Protein AF-A0A2N7Q8S8-F1 (afdb_monomer_lite)

Foldseek 3Di:
DVVVVVVVVVVVVVVVVVLLVCLCCVQQQQVVQVVVVHQDPAPQQCPDDPRDADSNRSRGNYHHVVRVVVVLVVVVVVCVVVVNPPNPVVVVVVVVVVD

pLDDT: mean 70.61, std 7.16, range [45.5, 86.5]

Radius of gyration: 17.42 Å; chains: 1; bounding box: 40×32×51 Å

Sequence (99 aa):
MKLRIKRIRFKTEIKRRLIQILAALGFNFDFPSLFQGQVSQWKSKGVCVPALNCYSCPAAVGACPIGSLQNAFNTLRHNLGAGQKKLGFYVVGSLGLIG

Secondary structure (DSSP, 8-state):
-HHHHHHHHHHHHHHHHHHHHHHHHHH---HHHHHHTPPP--GGGGS--SS---TT-TT-S---HHHHHHHHHHHHHHHHHTT-----HHHHHHHHHH-

Structure (mmCIF, N/CA/C/O backbone):
data_AF-A0A2N7Q8S8-F1
#
_entry.id   AF-A0A2N7Q8S8-F1
#
loop_
_atom_site.group_PDB
_atom_site.id
_atom_site.type_symbol
_atom_site.label_atom_id
_atom_site.label_alt_id
_atom_site.label_comp_id
_atom_site.label_asym_id
_atom_site.label_entity_id
_atom_site.label_seq_id
_atom_site.pdbx_PDB_ins_c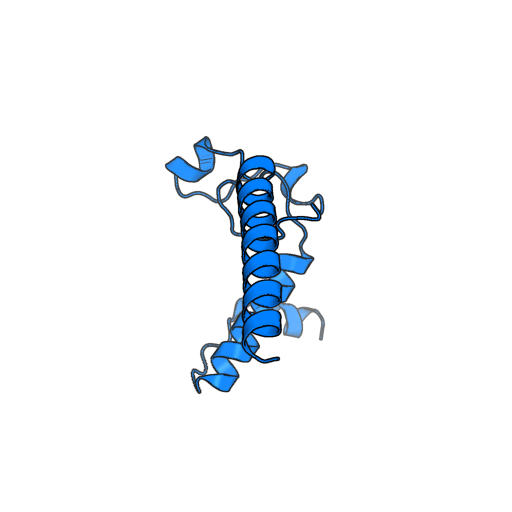ode
_atom_site.Cartn_x
_atom_site.Cartn_y
_atom_site.Cartn_z
_atom_site.occupancy
_atom_site.B_iso_or_equiv
_atom_site.auth_seq_id
_atom_site.auth_comp_id
_atom_site.auth_asym_id
_atom_site.auth_atom_id
_atom_site.pdbx_PDB_model_num
ATOM 1 N N . MET A 1 1 ? -14.296 -1.583 34.945 1.00 57.00 1 MET A N 1
ATOM 2 C CA . MET A 1 1 ? -13.150 -1.169 34.089 1.00 57.00 1 MET A CA 1
ATOM 3 C C . MET A 1 1 ? -13.112 -1.843 32.703 1.00 57.00 1 MET A C 1
ATOM 5 O O . MET A 1 1 ? -13.050 -1.128 31.709 1.00 57.00 1 MET A O 1
ATOM 9 N N . LYS A 1 2 ? -13.230 -3.181 32.587 1.00 55.72 2 LYS A N 1
ATOM 10 C CA . LYS A 1 2 ? -13.208 -3.930 31.298 1.00 55.72 2 LYS A CA 1
ATOM 11 C C . LYS A 1 2 ? -14.217 -3.449 30.232 1.00 55.72 2 LYS A C 1
ATOM 13 O O . LYS A 1 2 ? -13.879 -3.396 29.052 1.00 55.72 2 LYS A O 1
ATOM 18 N N . LEU A 1 3 ? -15.426 -3.045 30.636 1.00 61.50 3 LEU A N 1
ATOM 19 C CA . LEU A 1 3 ? -16.466 -2.525 29.728 1.00 61.50 3 LEU A CA 1
ATOM 20 C C . LEU A 1 3 ? -16.074 -1.195 29.056 1.00 61.50 3 LEU A C 1
ATOM 22 O O . LEU A 1 3 ? -16.353 -0.992 27.877 1.00 61.50 3 LEU A O 1
ATOM 26 N N . ARG A 1 4 ? -15.357 -0.314 29.768 1.00 59.38 4 ARG A N 1
ATOM 27 C CA . ARG A 1 4 ? -14.888 0.979 29.239 1.00 59.38 4 ARG A CA 1
ATOM 28 C C . ARG A 1 4 ? -13.782 0.775 28.197 1.00 59.38 4 ARG A C 1
ATOM 30 O O . ARG A 1 4 ? -13.813 1.413 27.153 1.00 59.38 4 ARG A O 1
ATOM 37 N N . ILE A 1 5 ? -12.887 -0.192 28.423 1.00 63.84 5 ILE A N 1
ATOM 38 C CA . ILE A 1 5 ? -11.814 -0.571 27.485 1.00 63.84 5 ILE A CA 1
ATOM 39 C C . ILE A 1 5 ? -12.383 -1.213 26.210 1.00 63.84 5 ILE A C 1
ATOM 41 O O . ILE A 1 5 ? -11.990 -0.818 25.115 1.00 63.84 5 ILE A O 1
ATOM 45 N N . LYS A 1 6 ? -13.352 -2.141 26.319 1.00 65.25 6 LYS A N 1
ATOM 46 C CA . LYS A 1 6 ? -14.045 -2.706 25.141 1.00 65.25 6 LYS A CA 1
ATOM 47 C C . LYS A 1 6 ? -14.733 -1.616 24.315 1.00 65.25 6 LYS A 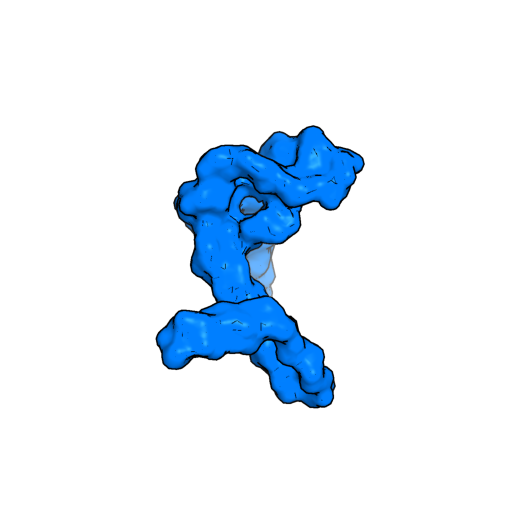C 1
ATOM 49 O O . LYS A 1 6 ? -14.609 -1.620 23.096 1.00 65.25 6 LYS A O 1
ATOM 54 N N . ARG A 1 7 ? -15.401 -0.656 24.966 1.00 60.69 7 ARG A N 1
ATOM 55 C CA . ARG A 1 7 ? -16.095 0.454 24.293 1.00 60.69 7 ARG A CA 1
ATOM 56 C C . ARG A 1 7 ? -15.131 1.431 23.613 1.00 60.69 7 ARG A C 1
ATOM 58 O O . ARG A 1 7 ? -15.406 1.855 22.497 1.00 60.69 7 ARG A O 1
ATOM 65 N N . ILE A 1 8 ? -13.996 1.748 24.244 1.00 65.75 8 ILE A N 1
ATOM 66 C CA . ILE A 1 8 ? -12.931 2.566 23.637 1.00 65.75 8 ILE A CA 1
ATOM 67 C C . ILE A 1 8 ? -12.356 1.849 22.412 1.00 65.75 8 ILE A C 1
ATOM 69 O O . ILE A 1 8 ? -12.326 2.446 21.342 1.00 65.75 8 ILE A O 1
ATOM 73 N N . ARG A 1 9 ? -11.999 0.562 22.546 1.00 66.06 9 ARG A N 1
ATOM 74 C CA . ARG A 1 9 ? -11.441 -0.258 21.460 1.00 66.06 9 ARG A CA 1
ATOM 75 C C . ARG A 1 9 ? -12.425 -0.409 20.290 1.00 66.06 9 ARG A C 1
ATOM 77 O O . ARG A 1 9 ? -12.024 -0.290 19.143 1.00 66.06 9 ARG A O 1
ATOM 84 N N . PHE A 1 10 ? -13.720 -0.588 20.556 1.00 68.56 10 PHE A N 1
ATOM 85 C CA . PHE A 1 10 ? -14.747 -0.658 19.506 1.00 68.56 10 PHE A CA 1
ATOM 86 C C . PHE A 1 10 ? -14.932 0.682 18.772 1.00 68.56 10 PHE A C 1
ATOM 88 O O . PHE A 1 10 ? -15.063 0.718 17.550 1.00 68.56 10 PHE A O 1
ATOM 95 N N . LYS A 1 11 ? -14.880 1.806 19.502 1.00 71.06 11 LYS A N 1
ATOM 96 C CA . LYS A 1 11 ? -15.001 3.152 18.919 1.00 71.06 11 LYS A CA 1
ATOM 97 C C . LYS A 1 11 ? -13.788 3.518 18.052 1.00 71.06 11 LYS A C 1
ATOM 99 O O . LYS A 1 11 ? -13.967 4.171 17.027 1.00 71.06 11 LYS A O 1
ATOM 104 N N . THR A 1 12 ? -12.574 3.102 18.423 1.00 75.56 12 THR A N 1
ATOM 105 C CA . THR A 1 12 ? -11.380 3.262 17.571 1.00 75.56 12 THR A CA 1
ATOM 106 C C . THR A 1 12 ? -11.408 2.348 16.350 1.00 75.56 12 THR A C 1
ATOM 108 O O . THR A 1 12 ? -11.046 2.801 15.267 1.00 75.56 12 THR A O 1
ATOM 111 N N . GLU A 1 13 ? -11.899 1.113 16.475 1.00 78.88 13 GLU A N 1
ATOM 112 C CA . GLU A 1 13 ? -12.026 0.191 15.338 1.00 78.88 13 GLU A CA 1
ATOM 113 C C . GLU A 1 13 ? -12.986 0.702 14.255 1.00 78.88 13 GLU A C 1
ATOM 115 O O . GLU A 1 13 ? -12.658 0.640 13.071 1.00 78.88 13 GLU A O 1
ATOM 120 N N . ILE A 1 14 ? -14.136 1.271 14.633 1.00 83.25 14 ILE A N 1
ATOM 121 C CA . ILE A 1 14 ? -15.080 1.860 13.666 1.00 83.25 14 ILE A CA 1
ATOM 122 C C . ILE A 1 14 ? -14.446 3.041 12.924 1.00 83.25 14 ILE A C 1
ATOM 124 O O . ILE A 1 14 ? -14.547 3.127 11.702 1.00 83.25 14 ILE A O 1
ATOM 128 N N . LYS A 1 15 ? -13.745 3.929 13.642 1.00 80.00 15 LYS A N 1
ATOM 129 C CA . LYS A 1 15 ? -13.037 5.062 13.025 1.00 80.00 15 LYS A CA 1
ATOM 130 C C . LYS A 1 15 ? -11.966 4.591 12.043 1.00 80.00 15 LYS A C 1
ATOM 132 O O . LYS A 1 15 ? -11.877 5.122 10.942 1.00 80.00 15 LYS A O 1
ATOM 137 N N . ARG A 1 16 ? -11.192 3.567 12.418 1.00 78.94 16 ARG A N 1
ATOM 138 C CA . ARG A 1 16 ? -10.171 2.961 11.554 1.00 78.94 16 ARG A CA 1
ATOM 139 C C . ARG A 1 16 ? -10.786 2.382 10.280 1.00 78.94 16 ARG A C 1
ATOM 141 O O . ARG A 1 16 ? -10.286 2.659 9.197 1.00 78.94 16 ARG A O 1
ATOM 148 N N . ARG A 1 17 ? -11.888 1.635 10.398 1.00 81.50 17 ARG A N 1
ATOM 149 C CA . ARG A 1 17 ? -12.608 1.053 9.251 1.00 81.50 17 ARG A CA 1
ATOM 150 C C . ARG A 1 17 ? -13.188 2.116 8.323 1.00 81.50 17 ARG A C 1
ATOM 152 O O . ARG A 1 17 ? -13.080 1.970 7.114 1.00 81.50 17 ARG A O 1
ATOM 159 N N . LEU A 1 18 ? -13.748 3.194 8.873 1.00 86.50 18 LEU A N 1
ATOM 160 C CA . LEU A 1 18 ? -14.243 4.320 8.076 1.00 86.50 18 LEU A CA 1
ATOM 161 C C . LEU A 1 18 ? -13.121 4.974 7.271 1.00 86.50 18 LEU A C 1
ATOM 163 O O . LEU A 1 18 ? -13.269 5.160 6.069 1.00 86.50 18 LEU A O 1
ATOM 167 N N . ILE A 1 19 ? -11.981 5.256 7.907 1.00 81.12 19 ILE A N 1
ATOM 168 C CA . ILE A 1 19 ? -10.814 5.827 7.221 1.00 81.12 19 ILE A CA 1
ATOM 169 C C . ILE A 1 19 ? -10.306 4.868 6.136 1.00 81.12 19 ILE A C 1
ATOM 171 O O . ILE A 1 19 ? -9.995 5.313 5.039 1.00 81.12 19 ILE A O 1
ATOM 175 N N . GLN A 1 20 ? -10.278 3.559 6.401 1.00 80.69 20 GLN A N 1
ATOM 176 C CA . GLN A 1 20 ? -9.868 2.545 5.422 1.00 80.69 20 GLN A CA 1
ATOM 177 C C . GLN A 1 20 ? -10.815 2.456 4.218 1.00 80.69 20 GLN A C 1
ATOM 179 O O . GLN A 1 20 ? -10.343 2.343 3.092 1.00 80.69 20 GLN A O 1
ATOM 184 N N . ILE A 1 21 ? -12.132 2.530 4.432 1.00 82.12 21 ILE A N 1
ATOM 185 C CA . ILE A 1 21 ? -13.130 2.505 3.351 1.00 82.12 21 ILE A CA 1
ATOM 186 C C . ILE A 1 21 ? -13.060 3.794 2.528 1.00 82.12 21 ILE A C 1
ATOM 188 O O . ILE A 1 21 ? -13.025 3.733 1.302 1.00 82.12 21 ILE A O 1
ATOM 192 N N . LEU A 1 22 ? -12.982 4.954 3.185 1.00 82.50 22 LEU A N 1
ATOM 193 C CA . LEU A 1 22 ? -12.859 6.249 2.510 1.00 82.50 22 LEU A CA 1
ATOM 194 C C . LEU A 1 22 ? -11.571 6.335 1.690 1.00 82.50 22 LEU A C 1
ATOM 196 O O . LEU A 1 22 ? -11.592 6.778 0.546 1.00 82.50 22 LEU A O 1
ATOM 200 N N . ALA A 1 23 ? -10.462 5.858 2.251 1.00 77.62 23 ALA A N 1
ATOM 201 C CA . ALA A 1 23 ? -9.199 5.737 1.544 1.00 77.62 23 ALA A CA 1
ATOM 202 C C . ALA A 1 23 ? -9.302 4.796 0.338 1.00 77.62 23 ALA A C 1
ATOM 204 O O . ALA A 1 23 ? -8.797 5.114 -0.736 1.00 77.62 23 ALA A O 1
ATOM 205 N N . ALA A 1 24 ? -9.967 3.649 0.502 1.00 77.06 24 ALA A N 1
ATOM 206 C CA . ALA A 1 24 ? -10.157 2.695 -0.579 1.00 77.06 24 ALA A CA 1
ATOM 207 C C . ALA A 1 24 ? -10.954 3.320 -1.728 1.00 77.06 24 ALA A C 1
ATOM 209 O O . ALA A 1 24 ? -10.488 3.282 -2.856 1.00 77.06 24 ALA A O 1
ATOM 210 N N . LEU A 1 25 ? -12.084 3.970 -1.461 1.00 78.94 25 LEU A N 1
ATOM 211 C CA . LEU A 1 25 ? -12.882 4.616 -2.507 1.00 78.94 25 LEU A CA 1
ATOM 212 C C . LEU A 1 25 ? -12.186 5.827 -3.144 1.00 78.94 25 LEU A C 1
ATOM 214 O O . LEU A 1 25 ? -12.234 5.983 -4.358 1.00 78.94 25 LEU A O 1
ATOM 218 N N . GLY A 1 26 ? -11.521 6.671 -2.349 1.00 77.44 26 GLY A N 1
ATOM 219 C CA . GLY A 1 26 ? -10.911 7.908 -2.845 1.00 77.44 26 GLY A CA 1
ATOM 220 C C . GLY A 1 26 ? -9.679 7.684 -3.723 1.00 77.44 26 GLY A C 1
ATOM 221 O O . GLY A 1 26 ? -9.482 8.399 -4.700 1.00 77.44 26 GLY A O 1
ATOM 222 N N . PHE A 1 27 ? -8.856 6.683 -3.397 1.00 75.62 27 PHE A N 1
ATOM 223 C CA . PHE A 1 27 ? -7.615 6.402 -4.130 1.00 75.62 27 PHE A CA 1
ATOM 224 C C . PHE A 1 27 ? -7.735 5.241 -5.134 1.00 75.62 27 PHE A C 1
ATOM 226 O O . PHE A 1 27 ? -6.808 5.035 -5.924 1.00 75.62 27 PHE A O 1
ATOM 233 N N . ASN A 1 28 ? -8.863 4.512 -5.144 1.00 77.12 28 ASN A N 1
ATOM 234 C CA . ASN A 1 28 ? -9.152 3.454 -6.118 1.00 77.12 28 ASN A CA 1
ATOM 235 C C . ASN A 1 28 ? -10.327 3.808 -7.042 1.00 77.12 28 ASN A C 1
ATOM 237 O O . ASN A 1 28 ? -11.363 3.144 -7.021 1.00 77.12 28 ASN A O 1
ATOM 241 N N . PHE A 1 29 ? -10.174 4.864 -7.840 1.00 75.88 29 PHE A N 1
ATOM 242 C CA . PHE A 1 29 ? -11.222 5.314 -8.762 1.00 75.88 29 PHE A CA 1
ATOM 243 C C . PHE A 1 29 ? -11.120 4.692 -10.172 1.00 75.88 29 PHE A C 1
ATOM 245 O O . PHE A 1 29 ? -11.959 4.963 -11.027 1.00 75.88 29 PHE A O 1
ATOM 252 N N . ASP A 1 30 ? -10.115 3.853 -10.451 1.00 76.12 30 ASP A N 1
ATOM 253 C CA . ASP A 1 30 ? -9.974 3.199 -11.760 1.00 76.12 30 ASP A CA 1
ATOM 254 C C . ASP A 1 30 ? -10.916 1.986 -11.884 1.00 76.12 30 ASP A C 1
ATOM 256 O O . ASP A 1 30 ? -10.536 0.822 -11.741 1.00 76.12 30 ASP A O 1
ATOM 260 N N . PHE A 1 31 ? -12.193 2.275 -12.132 1.00 78.06 31 PHE A N 1
ATOM 261 C CA . PHE A 1 31 ? -13.211 1.264 -12.415 1.00 78.06 31 PHE A CA 1
ATOM 262 C C . PHE A 1 31 ? -12.977 0.482 -13.723 1.00 78.06 31 PHE A C 1
ATOM 264 O O . PHE A 1 31 ? -13.217 -0.725 -13.711 1.00 78.06 31 PHE A O 1
ATOM 271 N N . PRO A 1 32 ? -12.500 1.082 -14.836 1.00 76.94 32 PRO A N 1
ATOM 272 C CA . PRO A 1 32 ? -12.221 0.343 -16.072 1.00 76.94 32 PRO A CA 1
ATOM 273 C C . PRO A 1 32 ? -11.269 -0.840 -15.867 1.00 76.94 32 PRO A C 1
ATOM 275 O O . PRO A 1 32 ? -11.581 -1.965 -16.262 1.00 76.94 32 PRO A O 1
ATOM 278 N N . SER A 1 33 ? -10.147 -0.604 -15.184 1.00 75.19 33 SER A N 1
ATOM 279 C CA . SER A 1 33 ? -9.159 -1.644 -14.885 1.00 75.19 33 SER A CA 1
ATOM 280 C C . SER A 1 33 ? -9.710 -2.688 -13.903 1.00 75.19 33 SER A C 1
ATOM 282 O O . SER A 1 33 ? -9.395 -3.875 -14.016 1.00 75.19 33 SER A O 1
ATOM 284 N N . LEU A 1 34 ? -10.602 -2.282 -12.986 1.00 80.50 34 LEU A N 1
ATOM 285 C CA . LEU A 1 34 ? -11.304 -3.189 -12.071 1.00 80.50 34 LEU A CA 1
ATOM 286 C C . LEU A 1 34 ? -12.210 -4.183 -12.810 1.00 80.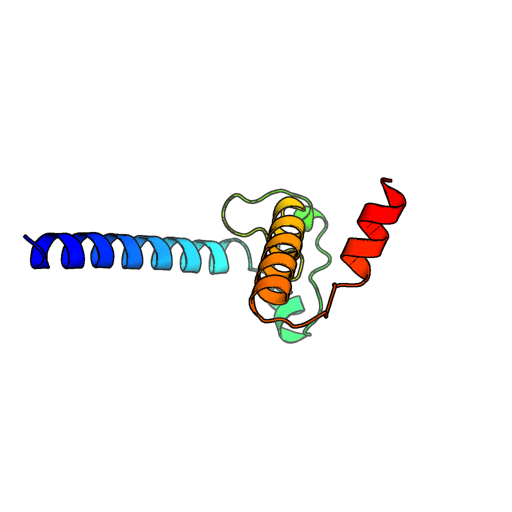50 34 LEU A C 1
ATOM 288 O O . LEU A 1 34 ? -12.160 -5.375 -12.517 1.00 80.50 34 LEU A O 1
ATOM 292 N N . PHE A 1 35 ? -13.009 -3.714 -13.773 1.00 79.38 35 PHE A N 1
ATOM 293 C CA . PHE A 1 35 ? -13.901 -4.575 -14.560 1.00 79.38 35 PHE A CA 1
ATOM 294 C C . PHE A 1 35 ? -13.140 -5.501 -15.514 1.00 79.38 35 PHE A C 1
ATOM 296 O O . PHE A 1 35 ? -13.582 -6.618 -15.765 1.00 79.38 35 PHE A O 1
ATOM 303 N N . GLN A 1 36 ? -11.987 -5.061 -16.018 1.00 79.75 36 GLN A N 1
ATOM 304 C CA . GLN A 1 36 ? -11.128 -5.872 -16.886 1.00 79.75 36 GLN A CA 1
ATOM 305 C C . GLN A 1 36 ? -10.252 -6.867 -16.104 1.00 79.75 36 GLN A C 1
ATOM 307 O O . GLN A 1 36 ? -9.632 -7.738 -16.711 1.00 79.75 36 GLN A O 1
ATOM 312 N N . GLY A 1 37 ? -10.178 -6.749 -14.772 1.00 75.62 37 GLY A N 1
ATOM 313 C CA . GLY A 1 37 ? -9.296 -7.568 -13.935 1.00 75.62 37 GLY A CA 1
ATOM 314 C C . GLY A 1 37 ? -7.807 -7.306 -14.181 1.00 75.62 37 GLY A C 1
ATOM 315 O O . GLY A 1 37 ? -6.968 -8.131 -13.818 1.00 75.62 37 GLY A O 1
ATOM 316 N N . GLN A 1 38 ? -7.469 -6.175 -14.804 1.00 76.44 38 GLN A N 1
ATOM 317 C CA . GLN A 1 38 ? -6.099 -5.807 -15.138 1.00 76.44 38 GLN A CA 1
ATOM 318 C C . GLN A 1 38 ? -5.554 -4.794 -14.137 1.00 76.44 38 GLN A C 1
ATOM 320 O O . GLN A 1 38 ? -6.275 -3.993 -13.547 1.00 76.44 38 GLN A O 1
ATOM 325 N N . VAL A 1 39 ? -4.243 -4.833 -13.926 1.00 74.75 39 VAL A N 1
ATOM 326 C CA . VAL A 1 39 ? -3.567 -3.879 -13.051 1.00 74.75 39 VAL A CA 1
ATOM 327 C C . VAL A 1 39 ? -3.544 -2.521 -13.748 1.00 74.75 39 VAL A C 1
ATOM 329 O O . VAL A 1 39 ? -2.913 -2.397 -14.795 1.00 74.75 39 VAL A O 1
ATOM 332 N N . SER A 1 40 ? -4.168 -1.504 -13.146 1.00 74.62 40 SER A N 1
ATOM 333 C CA . SER A 1 40 ? -4.135 -0.121 -13.637 1.00 74.62 40 SER A CA 1
ATOM 334 C C . SER A 1 40 ? -2.711 0.329 -13.994 1.00 74.62 40 SER A C 1
ATOM 336 O O . SER A 1 40 ? -1.796 0.205 -13.174 1.00 74.62 40 SER A O 1
ATOM 338 N N . GLN A 1 41 ? -2.522 0.848 -15.213 1.00 76.94 41 GLN A N 1
ATOM 339 C CA . GLN A 1 41 ? -1.224 1.298 -15.758 1.00 76.94 41 GLN A CA 1
ATOM 340 C C . GLN A 1 41 ? -1.054 2.827 -15.711 1.00 76.94 41 GLN A C 1
ATOM 342 O O . GLN A 1 41 ? -0.281 3.411 -16.469 1.00 76.94 41 GLN A O 1
ATOM 347 N N . TRP A 1 42 ? -1.791 3.511 -14.832 1.00 74.69 42 TRP A N 1
ATOM 348 C CA . TRP A 1 42 ? -1.717 4.968 -14.725 1.00 74.69 42 TRP A CA 1
ATOM 349 C C . TRP A 1 42 ? -0.328 5.410 -14.268 1.00 74.69 42 TRP A C 1
ATOM 351 O O . TRP A 1 42 ? 0.213 4.900 -13.288 1.00 74.69 42 TRP A O 1
ATOM 361 N N . LYS A 1 43 ? 0.235 6.427 -14.929 1.00 73.19 43 LYS A N 1
ATOM 362 C CA . LYS A 1 43 ? 1.553 6.990 -14.584 1.00 73.19 43 LYS A CA 1
ATOM 363 C C . LYS A 1 43 ? 1.598 7.560 -13.156 1.00 73.19 43 LYS A C 1
ATOM 365 O O . LYS A 1 43 ? 2.650 7.568 -12.524 1.00 73.19 43 LYS A O 1
ATOM 370 N N . SER A 1 44 ? 0.449 7.976 -12.620 1.00 74.56 44 SER A N 1
ATOM 371 C CA . SER A 1 44 ? 0.276 8.434 -11.235 1.00 74.56 44 SER A CA 1
ATOM 372 C C . SER A 1 44 ? 0.412 7.321 -10.188 1.00 74.56 44 SER A C 1
ATOM 374 O O . SER A 1 44 ? 0.573 7.618 -9.008 1.00 74.56 44 SER A O 1
ATOM 376 N N . LYS A 1 45 ? 0.435 6.045 -10.593 1.00 71.44 45 LYS A N 1
ATOM 377 C CA . LYS A 1 45 ? 0.577 4.887 -9.699 1.00 71.44 45 LYS A CA 1
ATOM 378 C C . LYS A 1 45 ? 1.941 4.791 -9.010 1.00 71.44 45 LYS A C 1
ATOM 380 O O . LYS A 1 45 ? 2.079 4.026 -8.067 1.00 71.44 45 LYS A O 1
ATOM 385 N N . GLY A 1 46 ? 2.933 5.569 -9.444 1.00 71.19 46 GLY A N 1
ATOM 386 C CA . GLY A 1 46 ? 4.203 5.731 -8.728 1.00 71.19 46 GLY A CA 1
ATOM 387 C C . GLY A 1 46 ? 4.177 6.797 -7.625 1.00 71.19 46 GLY A C 1
ATOM 388 O O . GLY A 1 46 ? 5.154 6.927 -6.890 1.00 71.19 46 GLY A O 1
ATOM 389 N N . VAL A 1 47 ? 3.098 7.581 -7.512 1.00 75.88 47 VAL A N 1
ATOM 390 C CA . VAL A 1 47 ? 2.969 8.634 -6.499 1.00 75.88 47 VAL A CA 1
ATOM 391 C C . VAL A 1 47 ? 2.448 8.030 -5.201 1.00 75.88 47 VAL A C 1
ATOM 393 O O . VAL A 1 47 ? 1.352 7.467 -5.148 1.00 75.88 47 VAL A O 1
ATOM 396 N N . CYS A 1 48 ? 3.232 8.188 -4.136 1.00 73.06 48 CYS A N 1
ATOM 397 C CA . CYS A 1 48 ? 2.875 7.705 -2.812 1.00 73.06 48 CYS A CA 1
ATOM 398 C C . CYS A 1 48 ? 1.636 8.431 -2.281 1.00 73.06 48 CYS A C 1
ATOM 400 O O . CYS A 1 48 ? 1.673 9.630 -2.007 1.00 73.06 48 CYS A O 1
ATOM 402 N N . VAL A 1 49 ? 0.549 7.683 -2.095 1.00 73.12 49 VAL A N 1
ATOM 403 C CA . VAL A 1 49 ? -0.658 8.161 -1.418 1.00 73.12 49 VAL A CA 1
ATOM 404 C C . VAL A 1 49 ? -0.679 7.618 0.014 1.00 73.12 49 VAL A C 1
ATOM 406 O O . VAL A 1 49 ? -0.401 6.438 0.232 1.00 73.12 49 VAL A O 1
ATOM 409 N N . PRO A 1 50 ? -1.005 8.445 1.020 1.00 66.69 50 PRO A N 1
ATOM 410 C CA . PRO A 1 50 ? -0.819 8.087 2.429 1.00 66.69 50 PRO A CA 1
ATOM 411 C C . PRO A 1 50 ? -1.785 7.003 2.932 1.00 66.69 50 PRO A C 1
ATOM 413 O O . PRO A 1 50 ? -1.620 6.508 4.045 1.00 66.69 50 PRO A O 1
ATOM 416 N N . ALA A 1 51 ? -2.805 6.644 2.148 1.00 63.66 51 ALA A N 1
ATOM 417 C CA . ALA A 1 51 ? -3.936 5.868 2.639 1.00 63.66 51 ALA A CA 1
ATOM 418 C C . ALA A 1 51 ? -4.018 4.434 2.077 1.00 63.66 51 ALA A C 1
ATOM 420 O O . ALA A 1 51 ? -4.474 3.542 2.791 1.00 63.66 51 ALA A O 1
ATOM 421 N N . LEU A 1 52 ? -3.520 4.173 0.860 1.00 61.44 52 LEU A N 1
ATOM 422 C CA . LEU A 1 52 ? -3.391 2.824 0.293 1.00 61.44 52 LEU A CA 1
ATOM 423 C C . LEU A 1 52 ? -2.087 2.675 -0.495 1.00 61.44 52 LEU A C 1
ATOM 425 O O . LEU A 1 52 ? -1.804 3.447 -1.399 1.00 61.44 52 LEU A O 1
ATOM 429 N N . ASN A 1 53 ? -1.321 1.626 -0.202 1.00 63.62 53 ASN A N 1
ATOM 430 C CA . ASN A 1 53 ? -0.014 1.406 -0.826 1.00 63.62 53 ASN A CA 1
ATOM 431 C C . ASN A 1 53 ? 0.032 0.145 -1.719 1.00 63.62 53 ASN A C 1
ATOM 433 O O . ASN A 1 53 ? 1.104 -0.300 -2.123 1.00 63.62 53 ASN A O 1
ATOM 437 N N . CYS A 1 54 ? -1.113 -0.469 -2.025 1.00 67.56 54 CYS A N 1
ATOM 438 C CA . CYS A 1 54 ? -1.155 -1.701 -2.813 1.00 67.56 54 CYS A CA 1
ATOM 439 C C . CYS A 1 54 ? -0.952 -1.415 -4.308 1.00 67.56 54 CYS A C 1
ATOM 441 O O . CYS A 1 54 ? -1.902 -1.077 -5.008 1.00 67.56 54 CYS A O 1
ATOM 443 N N . TYR A 1 55 ? 0.265 -1.639 -4.818 1.00 69.12 55 TYR A N 1
ATOM 444 C CA . TYR A 1 55 ? 0.554 -1.593 -6.260 1.00 69.12 55 TYR A CA 1
ATOM 445 C C . TYR A 1 55 ? -0.284 -2.611 -7.060 1.00 69.12 55 TYR A C 1
ATOM 447 O O . TYR A 1 55 ? -0.680 -2.363 -8.195 1.00 69.12 55 TYR A O 1
ATOM 455 N N . SER A 1 56 ? -0.630 -3.741 -6.443 1.00 69.25 56 SER A N 1
ATOM 456 C CA . SER A 1 56 ? -1.443 -4.793 -7.061 1.00 69.25 56 SER A CA 1
ATOM 457 C C . SER A 1 56 ? -2.933 -4.457 -7.179 1.00 69.25 56 SER A C 1
ATOM 459 O O . SER A 1 56 ? -3.666 -5.252 -7.757 1.00 69.25 56 SER A O 1
ATOM 461 N N . CYS A 1 57 ? -3.415 -3.333 -6.628 1.00 72.38 57 CYS A N 1
ATOM 462 C CA . CYS A 1 57 ? -4.831 -2.996 -6.758 1.00 72.38 57 CYS A CA 1
ATOM 463 C C . CYS A 1 57 ? -5.139 -2.604 -8.215 1.00 72.38 57 CYS A C 1
ATOM 465 O O . CYS A 1 57 ? -4.500 -1.681 -8.736 1.00 72.38 57 CYS A O 1
ATOM 467 N N . PRO A 1 58 ? -6.100 -3.275 -8.875 1.00 71.62 58 PRO A N 1
ATOM 468 C CA . PRO A 1 58 ? -6.474 -2.973 -10.253 1.00 71.62 58 PRO A CA 1
ATOM 469 C C . PRO A 1 58 ? -7.136 -1.603 -10.373 1.00 71.62 58 PRO A C 1
ATOM 471 O O . PRO A 1 58 ? -7.006 -0.978 -11.408 1.00 71.62 58 PRO A O 1
ATOM 474 N N . ALA A 1 59 ? -7.760 -1.100 -9.306 1.00 73.69 59 ALA A N 1
ATOM 475 C CA . ALA A 1 59 ? -8.439 0.191 -9.304 1.00 73.69 59 ALA A CA 1
ATOM 476 C C . ALA A 1 59 ? -7.575 1.367 -8.804 1.00 73.69 59 ALA A C 1
ATOM 478 O O . ALA A 1 59 ? -8.044 2.504 -8.785 1.00 73.69 59 ALA A O 1
ATOM 479 N N . ALA A 1 60 ? -6.324 1.126 -8.390 1.00 74.81 60 ALA A N 1
ATOM 480 C CA . ALA A 1 60 ? -5.488 2.152 -7.766 1.00 74.81 60 ALA A CA 1
ATOM 481 C C . ALA A 1 60 ? -5.017 3.201 -8.781 1.00 74.81 60 ALA A C 1
ATOM 483 O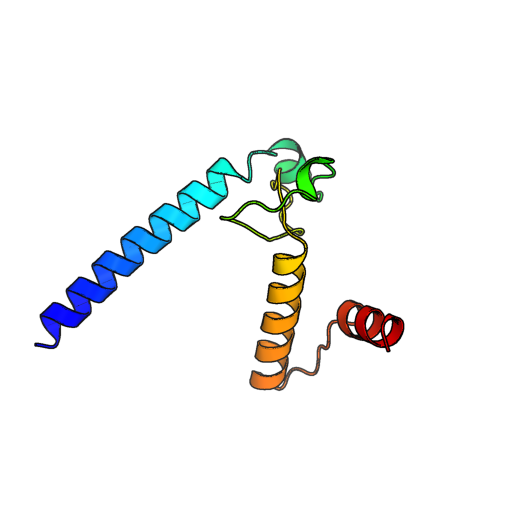 O . ALA A 1 60 ? -4.372 2.864 -9.776 1.00 74.81 60 ALA A O 1
ATOM 484 N N . VAL A 1 61 ? -5.269 4.476 -8.482 1.00 74.81 61 VAL A N 1
ATOM 485 C CA . VAL A 1 61 ? -4.789 5.617 -9.284 1.00 74.81 61 VAL A CA 1
ATOM 486 C C . VAL A 1 61 ? -3.415 6.097 -8.794 1.00 74.81 61 VAL A C 1
ATOM 488 O O . VAL A 1 61 ? -2.630 6.631 -9.575 1.00 74.81 61 VAL A O 1
ATOM 491 N N . GLY A 1 62 ? -3.097 5.860 -7.517 1.00 71.69 62 GLY A N 1
ATOM 492 C CA . GLY A 1 62 ? -1.815 6.167 -6.876 1.00 71.69 62 GLY A CA 1
ATOM 493 C C . GLY A 1 62 ? -1.358 5.016 -5.980 1.00 71.69 62 GLY A C 1
ATOM 494 O O . GLY A 1 62 ? -2.184 4.387 -5.319 1.00 71.69 62 GLY A O 1
ATOM 495 N N . ALA A 1 63 ? -0.057 4.721 -5.960 1.00 71.69 63 ALA A N 1
ATOM 496 C CA . ALA A 1 63 ? 0.534 3.729 -5.066 1.00 71.69 63 ALA A CA 1
ATOM 497 C C . ALA A 1 63 ? 1.966 4.124 -4.669 1.00 71.69 63 ALA A C 1
ATOM 499 O O . ALA A 1 63 ? 2.677 4.818 -5.391 1.00 71.69 63 ALA A O 1
ATOM 500 N N . CYS A 1 64 ? 2.398 3.659 -3.497 1.00 67.25 64 CYS A N 1
ATOM 501 C CA . CYS A 1 64 ? 3.778 3.795 -3.042 1.00 67.25 64 CYS A CA 1
ATOM 502 C C . CYS A 1 64 ? 4.472 2.424 -3.110 1.00 67.25 64 CYS A C 1
ATOM 504 O O . CYS A 1 64 ? 3.913 1.455 -2.583 1.00 67.25 64 CYS A O 1
ATOM 506 N N . PRO A 1 65 ? 5.700 2.309 -3.656 1.00 67.38 65 PRO A N 1
ATOM 507 C CA . PRO A 1 65 ? 6.450 1.045 -3.687 1.00 67.38 65 PRO A CA 1
ATOM 508 C C . PRO A 1 65 ? 6.725 0.461 -2.283 1.00 67.38 65 PRO A C 1
ATOM 510 O O . PRO A 1 65 ? 6.958 -0.741 -2.132 1.00 67.38 65 PRO A O 1
ATOM 513 N N . ILE A 1 66 ? 6.604 1.278 -1.227 1.00 71.75 66 ILE A N 1
ATOM 514 C CA . ILE A 1 66 ? 6.657 0.843 0.179 1.00 71.75 66 ILE A CA 1
ATOM 515 C C . ILE A 1 66 ? 5.543 -0.162 0.518 1.00 71.75 66 ILE A C 1
ATOM 517 O O . ILE A 1 66 ? 5.757 -1.061 1.328 1.00 71.75 66 ILE A O 1
ATOM 521 N N . GLY A 1 67 ? 4.356 -0.069 -0.088 1.00 67.69 67 GLY A N 1
ATOM 522 C CA . GLY A 1 67 ? 3.268 -1.005 0.220 1.00 67.69 67 GLY A CA 1
ATOM 523 C C . GLY A 1 67 ? 3.427 -2.371 -0.417 1.00 67.69 67 GLY A C 1
ATOM 524 O O . GLY A 1 67 ? 3.122 -3.374 0.226 1.00 67.69 67 GLY A O 1
ATOM 525 N N . SER A 1 68 ? 3.965 -2.436 -1.637 1.00 67.56 68 SER A N 1
ATOM 526 C CA . SER A 1 68 ? 4.410 -3.709 -2.216 1.00 67.56 68 SER A CA 1
ATOM 527 C C . SER A 1 68 ? 5.464 -4.371 -1.332 1.00 67.56 68 SER A C 1
ATOM 529 O O . SER A 1 68 ? 5.409 -5.581 -1.116 1.00 67.56 68 SER A O 1
ATOM 531 N N . LEU A 1 69 ? 6.357 -3.571 -0.743 1.00 70.62 69 LEU A N 1
ATOM 532 C CA . LEU A 1 69 ? 7.373 -4.057 0.179 1.00 70.62 69 LEU A CA 1
ATOM 533 C C . LEU A 1 69 ? 6.766 -4.539 1.511 1.00 70.62 69 LEU A C 1
ATOM 535 O O . LEU A 1 69 ? 7.099 -5.625 1.976 1.00 70.62 69 LEU A O 1
ATOM 539 N N . GLN A 1 70 ? 5.815 -3.806 2.101 1.00 70.19 70 GLN A N 1
ATOM 540 C CA . GLN A 1 70 ? 5.089 -4.266 3.295 1.00 70.19 70 GLN A CA 1
ATOM 541 C C . GLN A 1 70 ? 4.304 -5.554 3.041 1.00 70.19 70 GLN A C 1
ATOM 543 O O . GLN A 1 70 ? 4.287 -6.431 3.902 1.00 70.19 70 GLN A O 1
ATOM 548 N N . ASN A 1 71 ? 3.687 -5.706 1.867 1.00 70.12 71 ASN A N 1
ATOM 549 C CA . ASN A 1 71 ? 3.017 -6.949 1.497 1.00 70.12 71 ASN A CA 1
ATOM 550 C C . ASN A 1 71 ? 4.014 -8.109 1.365 1.00 70.12 71 ASN A C 1
ATOM 552 O O . ASN A 1 71 ? 3.738 -9.205 1.852 1.00 70.12 71 ASN A O 1
ATOM 556 N N . ALA A 1 72 ? 5.190 -7.870 0.778 1.00 71.00 72 ALA A N 1
ATOM 557 C CA . ALA A 1 72 ? 6.267 -8.857 0.708 1.00 71.00 72 ALA A CA 1
ATOM 558 C C . ALA A 1 72 ? 6.751 -9.281 2.109 1.00 71.00 72 ALA A C 1
ATOM 560 O O . ALA A 1 72 ? 6.844 -10.472 2.397 1.00 71.00 72 ALA A O 1
ATOM 561 N N . PHE A 1 73 ? 6.971 -8.334 3.025 1.00 70.06 73 PHE A N 1
ATOM 562 C CA . PHE A 1 73 ? 7.362 -8.652 4.403 1.00 70.06 73 PHE A CA 1
ATOM 563 C C . PHE A 1 73 ? 6.253 -9.350 5.197 1.00 70.06 73 PHE A C 1
ATOM 565 O O . PHE A 1 73 ? 6.528 -10.280 5.955 1.00 70.06 73 PHE A O 1
ATOM 572 N N . ASN A 1 74 ? 4.996 -8.939 5.025 1.00 69.75 74 ASN A N 1
ATOM 573 C CA . ASN A 1 74 ? 3.865 -9.558 5.710 1.00 69.75 74 ASN A CA 1
ATOM 574 C C . ASN A 1 74 ? 3.619 -10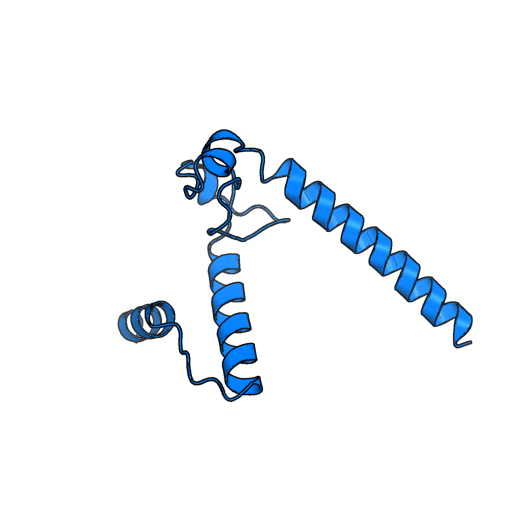.988 5.212 1.00 69.75 74 ASN A C 1
ATOM 576 O O . ASN A 1 74 ? 3.422 -11.895 6.017 1.00 69.75 74 ASN A O 1
ATOM 580 N N . THR A 1 75 ? 3.694 -11.213 3.897 1.00 69.81 75 THR A N 1
ATOM 581 C CA . THR A 1 75 ? 3.617 -12.563 3.323 1.00 69.81 75 THR A CA 1
ATOM 582 C C . THR A 1 75 ? 4.792 -13.419 3.778 1.00 69.81 75 THR A C 1
ATOM 584 O O . THR A 1 75 ? 4.566 -14.556 4.177 1.00 69.81 75 THR A O 1
ATOM 587 N N . LEU A 1 76 ? 6.018 -12.891 3.830 1.00 70.06 76 LEU A N 1
ATOM 588 C CA . LEU A 1 76 ? 7.168 -13.610 4.382 1.00 70.06 76 LEU A CA 1
ATOM 589 C C . LEU A 1 76 ? 6.933 -14.014 5.845 1.00 70.06 76 LEU A C 1
ATOM 591 O O . LEU A 1 76 ? 7.050 -15.187 6.190 1.00 70.06 76 LEU A O 1
ATOM 595 N N . ARG A 1 77 ? 6.524 -13.067 6.699 1.00 72.56 77 ARG A N 1
ATOM 596 C CA . ARG A 1 77 ? 6.232 -13.325 8.116 1.00 72.56 77 ARG A CA 1
ATOM 597 C C . ARG A 1 77 ? 5.128 -14.364 8.297 1.00 72.56 77 ARG A C 1
ATOM 599 O O . ARG A 1 77 ? 5.256 -15.242 9.147 1.00 72.56 77 ARG A O 1
ATOM 606 N N . HIS A 1 78 ? 4.059 -14.274 7.509 1.00 69.88 78 HIS A N 1
ATOM 607 C CA . HIS A 1 78 ? 2.940 -15.206 7.596 1.00 69.88 78 HIS A CA 1
ATOM 608 C C . HIS A 1 78 ? 3.325 -16.609 7.108 1.00 69.88 78 HIS A C 1
ATOM 610 O O . HIS A 1 78 ? 2.929 -17.590 7.733 1.00 69.88 78 HIS A O 1
ATOM 616 N N . ASN A 1 79 ? 4.124 -16.717 6.044 1.00 67.44 79 ASN A N 1
ATOM 617 C CA . ASN A 1 79 ? 4.619 -17.994 5.527 1.00 67.44 79 ASN A CA 1
ATOM 618 C C . ASN A 1 79 ? 5.592 -18.669 6.509 1.00 67.44 79 ASN A C 1
ATOM 620 O O . ASN A 1 79 ? 5.443 -19.860 6.782 1.00 67.44 79 ASN A O 1
ATOM 624 N N . LEU A 1 80 ? 6.508 -17.907 7.126 1.00 70.38 80 LEU A N 1
ATOM 625 C CA . LEU A 1 80 ? 7.396 -18.413 8.183 1.00 70.38 80 LEU A CA 1
ATOM 626 C C . LEU A 1 80 ? 6.613 -18.857 9.428 1.00 70.38 80 LEU A C 1
ATOM 628 O O . LEU A 1 80 ? 6.912 -19.904 9.993 1.00 70.38 80 LEU A O 1
ATOM 632 N N . GLY A 1 81 ? 5.592 -18.097 9.838 1.00 69.69 81 GLY A N 1
ATOM 633 C CA . GLY A 1 81 ? 4.745 -18.442 10.985 1.00 69.69 81 GLY A CA 1
ATOM 634 C C . GLY A 1 81 ? 3.789 -19.616 10.736 1.00 69.69 81 GLY A C 1
ATOM 635 O O . GLY A 1 81 ? 3.423 -20.310 11.677 1.00 69.69 81 GLY A O 1
ATOM 636 N N . ALA A 1 82 ? 3.400 -19.854 9.480 1.00 69.31 82 ALA A N 1
ATOM 637 C CA . ALA A 1 82 ? 2.511 -20.946 9.076 1.00 69.31 82 ALA A CA 1
ATOM 638 C C . ALA A 1 82 ? 3.258 -22.210 8.604 1.00 69.31 82 ALA A C 1
ATOM 640 O O . ALA A 1 82 ? 2.621 -23.160 8.153 1.00 69.31 82 ALA A O 1
ATOM 641 N N . GLY A 1 83 ? 4.598 -22.226 8.648 1.00 64.25 83 GLY A N 1
ATOM 642 C CA . GLY A 1 83 ? 5.418 -23.350 8.174 1.00 64.25 83 GLY A CA 1
ATOM 643 C C . GLY A 1 83 ? 5.353 -23.596 6.657 1.00 64.25 83 GLY A C 1
ATOM 644 O O . GLY A 1 83 ? 5.860 -24.605 6.169 1.00 64.25 83 GLY A O 1
ATOM 645 N N . GLN A 1 84 ? 4.742 -22.684 5.896 1.00 59.75 84 GLN A N 1
ATOM 646 C CA . GLN A 1 84 ? 4.604 -22.775 4.445 1.00 59.75 84 GLN A CA 1
ATOM 647 C C . GLN A 1 84 ? 5.854 -22.175 3.793 1.00 59.75 84 GLN A C 1
ATOM 649 O O . GLN A 1 84 ? 6.053 -20.965 3.796 1.00 59.75 84 GLN A O 1
ATOM 654 N N . LYS A 1 85 ? 6.713 -23.006 3.191 1.00 56.22 85 LYS A N 1
ATOM 655 C CA . LYS A 1 85 ? 7.952 -22.572 2.510 1.00 56.22 85 LYS A CA 1
ATOM 656 C C . LYS A 1 85 ? 7.700 -21.920 1.137 1.00 56.22 85 LYS A C 1
ATOM 658 O O . LYS A 1 85 ? 8.495 -22.086 0.217 1.00 56.22 85 LYS A O 1
ATOM 663 N N . LYS A 1 86 ? 6.591 -21.196 0.958 1.00 57.44 86 LYS A N 1
ATOM 664 C CA . LYS A 1 86 ? 6.315 -20.448 -0.278 1.00 57.44 86 LYS A CA 1
ATOM 665 C C . LYS A 1 86 ? 6.964 -19.070 -0.185 1.00 57.44 86 LYS A C 1
ATOM 667 O O . LYS A 1 86 ? 6.304 -18.065 0.058 1.00 57.44 86 LYS A O 1
ATOM 672 N N . LEU A 1 87 ? 8.286 -19.041 -0.340 1.00 61.94 87 LEU A N 1
ATOM 673 C CA . LEU A 1 87 ? 9.024 -17.797 -0.531 1.00 61.94 87 LEU A CA 1
ATOM 674 C C . LEU A 1 87 ? 8.625 -17.246 -1.901 1.00 61.94 87 LEU A C 1
ATOM 676 O O . LEU A 1 87 ? 8.810 -17.915 -2.914 1.00 61.94 87 LEU A O 1
ATOM 680 N N . GLY A 1 88 ? 8.016 -16.059 -1.943 1.00 63.97 88 GLY A N 1
ATOM 681 C CA . GLY A 1 88 ? 7.719 -15.402 -3.212 1.00 63.97 88 GLY A CA 1
ATOM 682 C C . GLY A 1 88 ? 9.024 -15.215 -3.983 1.00 63.97 88 GLY A C 1
ATOM 683 O O . GLY A 1 88 ? 9.836 -14.382 -3.593 1.00 63.97 88 GLY A O 1
ATOM 684 N N . PHE A 1 89 ? 9.237 -15.994 -5.048 1.00 61.34 89 PHE A N 1
ATOM 685 C CA . PHE A 1 89 ? 10.480 -16.005 -5.834 1.00 61.34 89 PHE A CA 1
ATOM 686 C C . PHE A 1 89 ? 10.889 -14.613 -6.331 1.00 61.34 89 PHE A C 1
ATOM 688 O O . PHE A 1 89 ? 12.074 -14.323 -6.439 1.00 61.34 89 PHE A O 1
ATOM 695 N N . TYR A 1 90 ? 9.916 -13.722 -6.536 1.00 63.66 90 TYR A N 1
ATOM 696 C CA . TYR A 1 90 ? 10.145 -12.314 -6.854 1.00 63.66 90 TYR A CA 1
ATOM 697 C C . TYR A 1 90 ? 10.927 -11.562 -5.761 1.00 63.66 90 TYR A C 1
ATOM 699 O O . TYR A 1 90 ? 11.813 -10.775 -6.068 1.00 63.66 90 TYR A O 1
ATOM 707 N N . VAL A 1 91 ? 10.646 -11.841 -4.482 1.00 60.25 91 VAL A N 1
ATOM 708 C CA . VAL A 1 91 ? 11.308 -11.204 -3.331 1.00 60.25 91 VAL A CA 1
ATOM 709 C C . VAL A 1 91 ? 12.749 -11.695 -3.198 1.00 60.25 91 VAL A C 1
ATOM 711 O O . VAL A 1 91 ? 13.656 -10.888 -3.005 1.00 60.25 91 VAL A O 1
ATOM 714 N N . VAL A 1 92 ? 12.969 -13.004 -3.371 1.00 67.62 92 VAL A N 1
ATOM 715 C CA . VAL A 1 92 ? 14.313 -13.606 -3.388 1.00 67.62 92 VAL A CA 1
ATOM 716 C C . VAL A 1 92 ? 15.125 -13.066 -4.565 1.00 67.62 92 VAL A C 1
ATOM 718 O O . VAL A 1 92 ? 16.266 -12.666 -4.372 1.00 67.62 92 VAL A O 1
ATOM 721 N N . GLY A 1 93 ? 14.518 -12.972 -5.753 1.00 67.12 93 GLY A N 1
ATOM 722 C CA . GLY A 1 93 ? 15.146 -12.387 -6.936 1.00 67.12 93 GLY A CA 1
ATOM 723 C C . GLY A 1 93 ? 15.533 -10.921 -6.742 1.00 67.12 93 GLY A C 1
ATOM 724 O O . GLY A 1 93 ? 16.659 -10.558 -7.047 1.00 67.12 93 GLY A O 1
ATOM 725 N N . SER A 1 94 ? 14.659 -10.087 -6.164 1.00 68.06 94 SER A N 1
ATOM 726 C CA . SER A 1 94 ? 14.981 -8.675 -5.898 1.00 68.06 94 SER A CA 1
ATOM 727 C C . SER A 1 94 ? 16.059 -8.478 -4.826 1.00 68.06 94 SER A C 1
ATOM 729 O O . SER A 1 94 ? 16.858 -7.556 -4.938 1.00 68.06 94 SER A O 1
ATOM 731 N N . LEU A 1 95 ? 16.108 -9.340 -3.804 1.00 62.41 95 LEU A N 1
ATOM 732 C CA . LEU A 1 95 ? 17.148 -9.291 -2.770 1.00 62.41 95 LEU A CA 1
ATOM 733 C C . LEU A 1 95 ? 18.484 -9.838 -3.276 1.00 62.41 95 LEU A C 1
ATOM 735 O O . LEU A 1 95 ? 19.517 -9.302 -2.906 1.00 62.41 95 LEU A O 1
ATOM 739 N N . GLY A 1 96 ? 18.470 -10.852 -4.145 1.00 70.56 96 GLY A N 1
ATOM 740 C CA . GLY A 1 96 ? 19.677 -11.368 -4.794 1.00 70.56 96 GLY A CA 1
ATOM 741 C C . GLY A 1 96 ? 20.262 -10.430 -5.853 1.00 70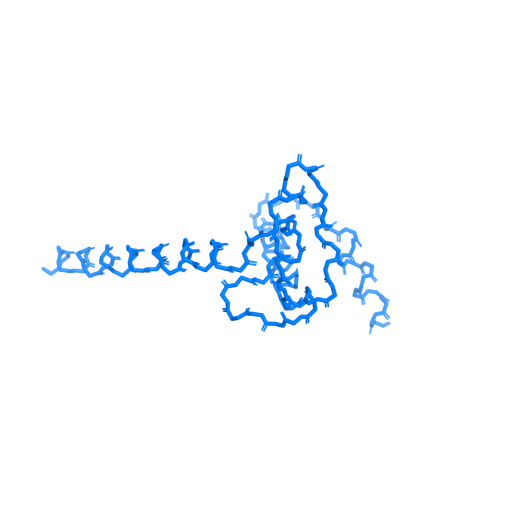.56 96 GLY A C 1
ATOM 742 O O . GLY A 1 96 ? 21.423 -10.578 -6.195 1.00 70.56 96 GLY A O 1
ATOM 743 N N . LEU A 1 97 ? 19.477 -9.473 -6.362 1.00 60.72 97 LEU A N 1
ATOM 744 C CA . LEU A 1 97 ? 19.935 -8.445 -7.310 1.00 60.72 97 LEU A CA 1
ATOM 745 C C . LEU A 1 97 ? 20.517 -7.201 -6.618 1.00 60.72 97 LEU A C 1
ATOM 747 O O . LEU A 1 97 ? 21.240 -6.439 -7.250 1.00 60.72 97 LEU A O 1
ATOM 751 N N . ILE A 1 98 ? 20.159 -6.974 -5.349 1.00 68.50 98 ILE A N 1
ATOM 752 C CA . ILE A 1 98 ? 20.687 -5.888 -4.500 1.00 68.50 98 ILE A CA 1
ATOM 753 C C . ILE A 1 98 ? 21.822 -6.401 -3.584 1.00 68.50 98 ILE A C 1
ATOM 755 O O . ILE A 1 98 ? 22.518 -5.594 -2.968 1.00 68.50 98 ILE A O 1
ATOM 759 N N . GLY A 1 99 ? 21.992 -7.724 -3.488 1.00 45.50 99 GLY A N 1
ATOM 760 C CA . GLY A 1 99 ? 23.100 -8.387 -2.798 1.00 45.50 99 GLY A CA 1
ATOM 761 C C . GLY A 1 99 ? 24.375 -8.420 -3.622 1.00 45.50 99 GLY A C 1
ATOM 762 O O . GLY A 1 99 ? 24.272 -8.585 -4.856 1.00 45.50 99 GLY A O 1
#